Protein AF-A0A151QMS7-F1 (afdb_monomer_lite)

pLDDT: mean 81.74, std 13.32, range [47.75, 92.88]

Radius of gyration: 14.13 Å; chains: 1; bounding box: 33×24×38 Å

Structure (mmCIF, N/CA/C/O backbone):
data_AF-A0A151QMS7-F1
#
_entry.id   AF-A0A151QMS7-F1
#
loop_
_atom_site.group_PDB
_atom_site.id
_atom_site.type_symbol
_atom_site.label_atom_id
_atom_site.label_alt_id
_atom_site.label_comp_id
_atom_site.label_asym_id
_atom_site.label_entity_id
_atom_site.label_seq_id
_atom_site.pdbx_PDB_ins_code
_atom_site.Cartn_x
_atom_site.Cartn_y
_atom_site.Cartn_z
_atom_site.occupancy
_atom_site.B_iso_or_equiv
_atom_site.auth_seq_id
_atom_site.auth_comp_id
_atom_site.auth_asym_id
_atom_site.auth_atom_id
_atom_site.pdbx_PDB_model_num
ATOM 1 N N . MET A 1 1 ? 10.162 11.420 -24.945 1.00 47.75 1 MET A N 1
ATOM 2 C CA . MET A 1 1 ? 9.958 9.972 -25.177 1.00 47.75 1 MET A CA 1
ATOM 3 C C . MET A 1 1 ? 8.669 9.552 -24.483 1.00 47.75 1 MET A C 1
ATOM 5 O O . MET A 1 1 ? 8.610 9.663 -23.269 1.00 47.75 1 MET A O 1
ATOM 9 N N . ARG A 1 2 ? 7.620 9.154 -25.218 1.00 53.84 2 ARG A N 1
ATOM 10 C CA . ARG A 1 2 ? 6.414 8.554 -24.618 1.00 53.84 2 ARG A CA 1
ATOM 11 C C . ARG A 1 2 ? 6.601 7.042 -24.632 1.00 53.84 2 ARG A C 1
ATOM 13 O O . ARG A 1 2 ? 6.575 6.433 -25.699 1.00 53.84 2 ARG A O 1
ATOM 20 N N . THR A 1 3 ? 6.871 6.458 -23.472 1.00 54.16 3 THR A N 1
ATOM 21 C CA . THR A 1 3 ? 7.024 5.011 -23.295 1.00 54.16 3 THR A CA 1
ATOM 22 C C . THR A 1 3 ? 5.644 4.355 -23.326 1.00 54.16 3 THR A C 1
ATOM 24 O O . THR A 1 3 ? 5.093 4.016 -22.288 1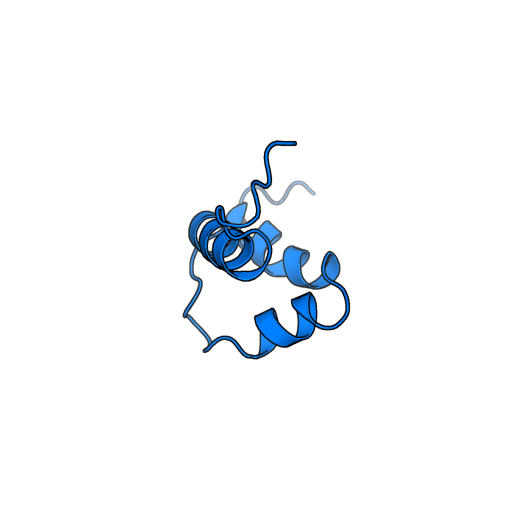.00 54.16 3 THR A O 1
ATOM 27 N N . HIS A 1 4 ? 5.077 4.180 -24.522 1.00 59.06 4 HIS A N 1
ATOM 28 C CA . HIS A 1 4 ? 3.779 3.523 -24.765 1.00 59.06 4 HIS A CA 1
ATOM 29 C C . HIS A 1 4 ? 3.756 2.014 -24.441 1.00 59.06 4 HIS A C 1
ATOM 31 O O . HIS A 1 4 ? 2.838 1.312 -24.845 1.00 59.06 4 HIS A O 1
ATOM 37 N N . ASN A 1 5 ? 4.765 1.497 -23.738 1.00 64.25 5 ASN A N 1
ATOM 38 C CA . ASN A 1 5 ? 4.981 0.060 -23.575 1.00 64.25 5 ASN A CA 1
ATOM 39 C C . ASN A 1 5 ? 5.059 -0.401 -22.118 1.00 64.25 5 ASN A C 1
ATOM 41 O O . ASN A 1 5 ? 5.308 -1.579 -21.875 1.00 64.25 5 ASN A O 1
ATOM 45 N N . VAL A 1 6 ? 4.880 0.506 -21.154 1.00 66.69 6 VAL A N 1
ATOM 46 C CA . VAL A 1 6 ? 4.787 0.130 -19.742 1.00 66.69 6 VAL A CA 1
ATOM 47 C C . VAL A 1 6 ? 3.310 0.125 -19.365 1.00 66.69 6 VAL A C 1
ATOM 49 O O . VAL A 1 6 ? 2.661 1.157 -19.541 1.00 66.69 6 VAL A O 1
ATOM 52 N N . PRO A 1 7 ? 2.771 -1.001 -18.860 1.00 78.94 7 PRO A N 1
ATOM 53 C CA . PRO A 1 7 ? 1.425 -1.033 -18.310 1.00 78.94 7 PRO A CA 1
ATOM 54 C C . PRO A 1 7 ? 1.287 0.070 -17.266 1.00 78.94 7 PRO A C 1
ATOM 56 O O . PRO A 1 7 ? 2.128 0.188 -16.374 1.00 78.94 7 PRO A O 1
ATOM 59 N N . GLU A 1 8 ? 0.246 0.885 -17.385 1.00 83.69 8 GLU A N 1
ATOM 60 C CA . GLU A 1 8 ? 0.002 2.010 -16.484 1.00 83.69 8 GLU A CA 1
ATOM 61 C C . GLU A 1 8 ? -0.013 1.558 -15.010 1.00 83.69 8 GLU A C 1
ATOM 63 O O . GLU A 1 8 ? 0.543 2.235 -14.144 1.00 83.69 8 GLU A O 1
ATOM 68 N N . ASP A 1 9 ? -0.513 0.351 -14.746 1.00 86.38 9 ASP A N 1
ATOM 69 C CA . ASP A 1 9 ? -0.460 -0.310 -13.442 1.00 86.38 9 ASP A CA 1
ATOM 70 C C . ASP A 1 9 ? 0.962 -0.430 -12.882 1.00 86.38 9 ASP A C 1
ATOM 72 O O . ASP A 1 9 ? 1.189 -0.139 -11.712 1.00 86.38 9 ASP A O 1
ATOM 76 N N . HIS A 1 10 ? 1.951 -0.802 -13.699 1.00 83.94 10 HIS A N 1
ATOM 77 C CA . HIS A 1 10 ? 3.343 -0.895 -13.248 1.00 83.94 10 HIS A CA 1
ATOM 78 C C . HIS A 1 10 ? 3.917 0.468 -12.861 1.00 83.94 10 HIS A C 1
ATOM 80 O O . HIS A 1 10 ? 4.730 0.549 -11.938 1.00 83.94 10 HIS A O 1
ATOM 86 N N . ILE A 1 11 ? 3.514 1.531 -13.562 1.00 89.19 11 ILE A N 1
ATOM 87 C CA . ILE A 1 11 ? 3.936 2.896 -13.239 1.00 89.19 11 ILE A CA 1
ATOM 88 C C . ILE A 1 11 ? 3.341 3.293 -11.888 1.00 89.19 11 ILE A C 1
ATOM 90 O O . ILE A 1 11 ? 4.078 3.710 -10.996 1.00 89.19 11 ILE A O 1
ATOM 94 N N . HIS A 1 12 ? 2.036 3.091 -11.707 1.00 89.44 12 HIS A N 1
ATOM 95 C CA . HIS A 1 12 ? 1.343 3.437 -10.472 1.00 89.44 12 HIS A CA 1
ATOM 96 C C . HIS A 1 12 ? 1.840 2.629 -9.271 1.00 89.44 12 HIS A C 1
ATOM 98 O O . HIS A 1 12 ? 2.159 3.215 -8.241 1.00 89.44 12 HIS A O 1
ATOM 104 N N . LEU A 1 13 ? 2.000 1.308 -9.407 1.00 88.88 13 LEU A N 1
ATOM 105 C CA . LEU A 1 13 ? 2.521 0.443 -8.344 1.00 88.88 13 LEU A CA 1
ATOM 106 C C . LEU A 1 13 ? 3.924 0.867 -7.888 1.00 88.88 13 LEU A C 1
ATOM 108 O O . LEU A 1 13 ? 4.215 0.835 -6.695 1.00 88.88 13 LEU A O 1
ATOM 112 N N . LYS A 1 14 ? 4.790 1.296 -8.816 1.00 87.94 14 LYS A N 1
ATOM 113 C CA . LYS A 1 14 ? 6.132 1.797 -8.479 1.00 87.94 14 LYS A CA 1
ATOM 114 C C . LYS A 1 14 ? 6.123 3.207 -7.900 1.00 87.94 14 LYS A C 1
ATOM 116 O O . LYS A 1 14 ? 6.977 3.509 -7.074 1.00 87.94 14 LYS A O 1
ATOM 121 N N . ALA A 1 15 ? 5.208 4.066 -8.340 1.00 90.88 15 ALA A N 1
ATOM 122 C CA . ALA A 1 15 ? 5.114 5.448 -7.877 1.00 90.88 15 ALA A CA 1
ATOM 123 C C . ALA A 1 15 ? 4.429 5.565 -6.504 1.00 90.88 15 ALA A C 1
ATOM 125 O O . ALA A 1 15 ? 4.764 6.443 -5.717 1.00 90.88 15 ALA A O 1
ATOM 126 N N . PHE A 1 16 ? 3.503 4.663 -6.187 1.00 90.62 16 PHE A N 1
ATOM 127 C CA . PHE A 1 16 ? 2.670 4.753 -4.990 1.00 90.62 16 PHE A CA 1
ATOM 128 C C . PHE A 1 16 ? 3.424 4.823 -3.653 1.00 90.62 16 PHE A C 1
ATOM 130 O O . PHE A 1 16 ? 3.054 5.668 -2.841 1.00 90.62 16 PHE A O 1
ATOM 137 N N . PRO A 1 17 ? 4.502 4.047 -3.404 1.00 89.69 17 PRO A N 1
ATOM 138 C CA . PRO A 1 17 ? 5.274 4.164 -2.164 1.00 89.69 17 PRO A CA 1
ATOM 139 C C . PRO A 1 17 ? 5.848 5.567 -1.916 1.00 89.69 17 PRO A C 1
ATOM 141 O O . PRO A 1 17 ? 6.148 5.904 -0.773 1.00 89.69 17 PRO A O 1
ATOM 144 N N . PHE A 1 18 ? 6.021 6.379 -2.967 1.00 89.12 18 PHE A N 1
ATOM 145 C CA . PHE A 1 18 ? 6.504 7.759 -2.863 1.00 89.12 18 PHE A CA 1
ATOM 146 C C . PHE A 1 18 ? 5.411 8.748 -2.441 1.00 89.12 18 PHE A C 1
ATOM 148 O O . PHE A 1 18 ? 5.733 9.842 -1.995 1.00 89.12 18 PHE A O 1
ATOM 155 N N . SER A 1 19 ? 4.136 8.376 -2.572 1.00 89.94 19 SER A N 1
ATOM 156 C CA . SER A 1 19 ? 2.989 9.169 -2.111 1.00 89.94 19 SER A CA 1
ATOM 157 C C . SER A 1 19 ? 2.582 8.860 -0.665 1.00 89.94 19 SER A C 1
ATOM 159 O O . SER A 1 19 ? 1.639 9.466 -0.167 1.00 89.94 19 SER A O 1
ATOM 161 N N . LEU A 1 20 ? 3.239 7.895 -0.013 1.00 91.38 20 LEU A N 1
ATOM 162 C CA . LEU A 1 20 ? 2.922 7.441 1.341 1.00 91.38 20 LEU A CA 1
ATOM 163 C C . LEU A 1 20 ? 3.912 7.990 2.372 1.00 91.38 20 LEU A C 1
ATOM 165 O O . LEU A 1 20 ? 5.111 8.085 2.108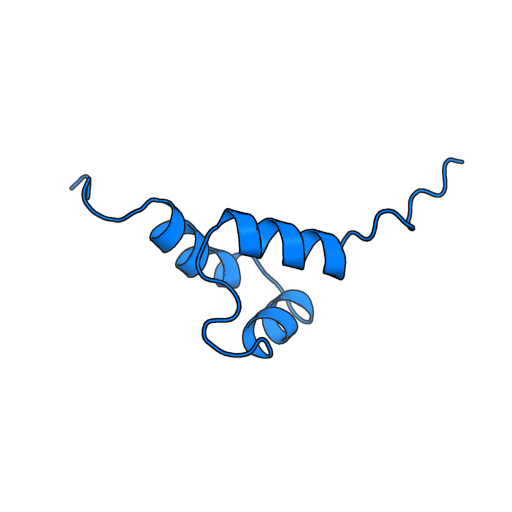 1.00 91.38 20 LEU A O 1
ATOM 169 N N . GLU A 1 21 ? 3.412 8.238 3.581 1.00 91.31 21 GLU A N 1
ATOM 170 C CA . GLU A 1 21 ? 4.194 8.683 4.740 1.00 91.31 21 GLU A CA 1
ATOM 171 C C . GLU A 1 21 ? 4.040 7.722 5.930 1.00 91.31 21 GLU A C 1
ATOM 173 O O . GLU A 1 21 ? 3.016 7.037 6.075 1.00 91.31 21 GLU A O 1
ATOM 178 N N . ASP A 1 22 ? 5.087 7.659 6.758 1.00 90.88 22 ASP A N 1
ATOM 179 C CA . ASP A 1 22 ? 5.167 6.919 8.025 1.00 90.88 22 ASP A CA 1
ATOM 180 C C . ASP A 1 22 ? 4.504 5.527 7.973 1.00 90.88 22 ASP A C 1
ATOM 182 O O . ASP A 1 22 ? 4.856 4.665 7.164 1.00 90.88 22 ASP A O 1
ATOM 186 N N . LEU A 1 23 ? 3.471 5.330 8.798 1.00 89.62 23 LEU A N 1
ATOM 187 C CA . LEU A 1 23 ? 2.761 4.071 9.003 1.00 89.62 23 LEU A CA 1
ATOM 188 C C . LEU A 1 23 ? 2.153 3.495 7.720 1.00 89.62 23 LEU A C 1
ATOM 190 O O . LEU A 1 23 ? 1.997 2.278 7.608 1.00 89.62 23 LEU A O 1
ATOM 194 N N . SER A 1 24 ? 1.780 4.350 6.764 1.00 90.44 24 SER A N 1
ATOM 195 C CA . SER A 1 24 ? 1.215 3.891 5.494 1.00 90.44 24 SER A CA 1
ATOM 196 C C . SER A 1 24 ? 2.279 3.293 4.583 1.00 90.44 24 SER A C 1
ATOM 198 O O . SER A 1 24 ? 2.050 2.257 3.952 1.00 90.44 24 SER A O 1
ATOM 200 N N . LYS A 1 25 ? 3.470 3.893 4.594 1.00 90.94 25 LYS A N 1
ATOM 201 C CA . LYS A 1 25 ? 4.634 3.426 3.855 1.00 90.94 25 LYS A CA 1
ATOM 202 C C . LYS A 1 25 ? 5.191 2.143 4.465 1.00 90.94 25 LYS A C 1
ATOM 204 O O . LYS A 1 25 ? 5.371 1.174 3.732 1.00 90.94 25 LYS A O 1
ATOM 209 N N . ASP A 1 26 ? 5.381 2.100 5.785 1.00 92.31 26 ASP A N 1
ATOM 210 C CA . ASP A 1 26 ? 5.809 0.889 6.496 1.00 92.31 26 ASP A CA 1
ATOM 211 C C . ASP A 1 26 ? 4.870 -0.284 6.213 1.00 92.31 26 ASP A C 1
ATOM 213 O O . ASP A 1 26 ? 5.316 -1.348 5.788 1.00 92.31 26 ASP A O 1
ATOM 217 N N . TRP A 1 27 ? 3.555 -0.086 6.363 1.00 92.88 27 TRP A N 1
ATOM 218 C CA . TRP A 1 27 ? 2.570 -1.129 6.071 1.00 92.88 27 TRP A CA 1
ATOM 219 C C . TRP A 1 27 ? 2.720 -1.700 4.659 1.00 92.88 27 TRP A C 1
ATOM 221 O O . TRP A 1 27 ? 2.653 -2.918 4.503 1.00 92.88 27 TRP A O 1
ATOM 231 N N . LEU A 1 28 ? 2.940 -0.847 3.653 1.00 91.25 28 LEU A N 1
ATOM 232 C CA . LEU A 1 28 ? 3.102 -1.294 2.272 1.00 91.25 28 LEU A CA 1
ATOM 233 C C . LEU A 1 28 ? 4.341 -2.192 2.114 1.00 91.25 28 LEU A C 1
ATOM 235 O O . LEU A 1 28 ? 4.269 -3.194 1.406 1.00 91.25 28 LEU A O 1
ATOM 239 N N . TYR A 1 29 ? 5.445 -1.875 2.799 1.00 89.19 29 TYR A N 1
ATOM 240 C CA . TYR A 1 29 ? 6.668 -2.692 2.798 1.00 89.19 29 TYR A CA 1
ATOM 241 C C . TYR A 1 29 ? 6.550 -3.990 3.608 1.00 89.19 29 TYR A C 1
ATOM 243 O O . TYR A 1 29 ? 7.256 -4.950 3.308 1.00 89.19 29 TYR A O 1
ATOM 251 N N . TYR A 1 30 ? 5.658 -4.050 4.600 1.00 90.31 30 TYR A N 1
ATOM 252 C CA . TYR A 1 30 ? 5.380 -5.269 5.371 1.00 90.31 30 TYR A CA 1
ATOM 253 C C . TYR A 1 30 ? 4.510 -6.292 4.627 1.00 90.31 30 TYR A C 1
ATOM 255 O O . TYR A 1 30 ? 4.380 -7.430 5.084 1.00 90.31 30 TYR A O 1
ATOM 263 N N . LEU A 1 31 ? 3.886 -5.921 3.506 1.00 89.06 31 LEU A N 1
ATOM 264 C CA . LEU A 1 31 ? 3.098 -6.862 2.713 1.00 89.06 31 LEU A CA 1
ATOM 265 C C . LEU A 1 31 ? 4.001 -7.920 2.074 1.00 89.06 31 LEU A C 1
ATOM 267 O O . LEU A 1 31 ? 5.099 -7.628 1.602 1.00 89.06 31 LEU A O 1
ATOM 271 N N . ALA A 1 32 ? 3.514 -9.162 2.019 1.00 87.44 32 ALA A N 1
ATOM 272 C CA . ALA A 1 32 ? 4.270 -10.227 1.381 1.00 87.44 32 ALA A CA 1
ATOM 273 C C . ALA A 1 32 ? 4.472 -9.904 -0.114 1.00 87.44 32 ALA A C 1
ATOM 275 O O . ALA A 1 32 ? 3.514 -9.497 -0.788 1.00 87.44 32 ALA A O 1
ATOM 276 N N . PRO A 1 33 ? 5.688 -10.089 -0.655 1.00 81.38 33 PRO A N 1
ATOM 277 C CA . PRO A 1 33 ? 5.962 -9.831 -2.062 1.00 81.38 33 PRO A CA 1
ATOM 278 C C . PRO A 1 33 ? 5.031 -10.670 -2.944 1.00 81.38 33 PRO A C 1
ATOM 280 O O . PRO A 1 33 ? 4.836 -11.859 -2.704 1.00 81.38 33 PRO A O 1
ATOM 283 N N . GLY A 1 34 ? 4.425 -10.039 -3.951 1.00 80.94 34 GLY A N 1
ATOM 284 C CA . GLY A 1 34 ? 3.443 -10.684 -4.829 1.00 80.94 34 GLY A CA 1
ATOM 285 C C . GLY A 1 34 ? 2.007 -10.721 -4.291 1.00 80.94 34 GLY A C 1
ATOM 286 O O . GLY A 1 34 ? 1.131 -11.200 -5.003 1.00 80.94 34 GLY A O 1
ATOM 287 N N . SER A 1 35 ? 1.735 -10.181 -3.093 1.00 83.94 35 SER A N 1
ATOM 288 C CA . SER A 1 35 ? 0.353 -10.048 -2.589 1.00 83.94 35 SER A CA 1
ATOM 289 C C . SER A 1 35 ? -0.492 -9.107 -3.446 1.00 83.94 35 SER A C 1
ATOM 291 O O . SER A 1 35 ? -1.684 -9.329 -3.597 1.00 83.94 35 SER A O 1
ATOM 293 N N . ILE A 1 36 ? 0.138 -8.072 -4.007 1.00 87.06 36 ILE A N 1
ATOM 294 C CA . ILE A 1 36 ? -0.486 -7.084 -4.885 1.00 87.06 36 ILE A CA 1
ATOM 295 C C . ILE A 1 36 ? 0.143 -7.225 -6.266 1.00 87.06 36 ILE A C 1
ATOM 297 O O . ILE A 1 36 ? 1.349 -7.034 -6.429 1.00 87.06 36 ILE A O 1
ATOM 301 N N . THR A 1 37 ? -0.679 -7.549 -7.260 1.00 85.38 37 THR A N 1
ATOM 302 C CA . THR A 1 37 ? -0.242 -7.765 -8.650 1.00 85.38 37 THR A CA 1
ATOM 303 C C . THR A 1 37 ? -0.836 -6.760 -9.635 1.00 85.38 37 THR A C 1
ATOM 305 O O . THR A 1 37 ? -0.346 -6.651 -10.756 1.00 85.38 37 THR A O 1
ATOM 308 N N . SER A 1 38 ? -1.849 -5.993 -9.223 1.00 89.62 38 SER A N 1
ATOM 309 C CA . SER A 1 38 ? -2.504 -4.969 -10.040 1.00 89.62 38 SER A CA 1
ATOM 310 C C . SER A 1 38 ? -2.738 -3.688 -9.246 1.00 89.62 38 SER A C 1
ATOM 312 O O . SER A 1 38 ? -2.773 -3.686 -8.011 1.00 89.62 38 SER A O 1
ATOM 314 N N . TRP A 1 39 ? -2.933 -2.584 -9.966 1.00 90.94 39 TRP A N 1
ATOM 315 C CA . TRP A 1 39 ? -3.263 -1.305 -9.343 1.00 90.94 39 TRP A CA 1
ATOM 316 C C . TRP A 1 39 ? -4.625 -1.330 -8.631 1.00 90.94 39 TRP A C 1
ATOM 318 O O . TRP A 1 39 ? -4.803 -0.680 -7.599 1.00 90.94 39 TRP A O 1
ATOM 328 N N . ASP A 1 40 ? -5.592 -2.095 -9.148 1.00 91.31 40 ASP A N 1
ATOM 329 C CA . ASP A 1 40 ? -6.905 -2.240 -8.508 1.00 91.31 40 ASP A CA 1
ATOM 330 C C . ASP A 1 40 ? -6.814 -2.923 -7.143 1.00 91.31 40 ASP A C 1
ATOM 332 O O . ASP A 1 40 ? -7.401 -2.444 -6.168 1.00 91.31 40 ASP A O 1
ATOM 336 N N . ASP A 1 41 ? -6.032 -4.002 -7.064 1.00 91.50 41 ASP A N 1
ATOM 337 C CA . ASP A 1 41 ? -5.858 -4.754 -5.828 1.00 91.50 41 ASP A CA 1
ATOM 338 C C . ASP A 1 41 ? -5.222 -3.880 -4.742 1.00 91.50 41 ASP A C 1
ATOM 340 O O . ASP A 1 41 ? -5.787 -3.754 -3.652 1.00 91.50 41 ASP A O 1
ATOM 344 N N . LEU A 1 42 ? -4.147 -3.157 -5.089 1.00 91.62 42 LEU A N 1
ATOM 345 C CA . LEU A 1 42 ? -3.495 -2.191 -4.203 1.00 91.62 42 LEU A CA 1
ATOM 346 C C . LEU A 1 42 ? -4.501 -1.188 -3.620 1.00 91.62 42 LEU A C 1
ATOM 348 O O . LEU A 1 42 ? -4.557 -1.008 -2.402 1.00 91.62 42 LEU A O 1
ATOM 352 N N . LYS A 1 43 ? -5.294 -0.527 -4.477 1.00 90.19 43 LYS A N 1
ATOM 353 C CA . LYS A 1 43 ? -6.283 0.471 -4.038 1.00 90.19 43 LYS A CA 1
ATOM 354 C C . LYS A 1 43 ? -7.268 -0.145 -3.053 1.00 90.19 43 LYS A C 1
ATOM 356 O O . LYS A 1 43 ? -7.555 0.451 -2.017 1.00 90.19 43 LYS A O 1
ATOM 361 N N . ARG A 1 44 ? -7.768 -1.347 -3.347 1.00 90.56 44 ARG A N 1
ATOM 362 C CA . ARG A 1 44 ? -8.730 -2.052 -2.494 1.00 90.56 44 ARG A CA 1
ATOM 363 C C . ARG A 1 44 ? -8.142 -2.371 -1.122 1.00 90.56 44 ARG A C 1
ATOM 365 O O . ARG A 1 44 ? -8.788 -2.087 -0.112 1.00 90.56 44 ARG A O 1
ATOM 372 N N . VAL A 1 45 ? -6.938 -2.943 -1.065 1.00 91.19 45 VAL A N 1
ATOM 373 C CA . VAL A 1 45 ? -6.307 -3.311 0.214 1.00 91.19 45 VAL A CA 1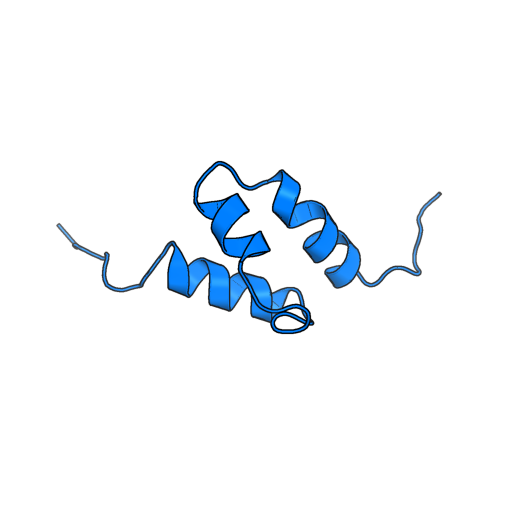
ATOM 374 C C . VAL A 1 45 ? -5.896 -2.081 1.021 1.00 91.19 45 VAL A C 1
ATOM 376 O O . VAL A 1 45 ? -6.093 -2.061 2.237 1.00 91.19 45 VAL A O 1
ATOM 379 N N . PHE A 1 46 ? -5.424 -1.026 0.353 1.00 90.81 46 PHE A N 1
ATOM 380 C CA . PHE A 1 46 ? -5.090 0.252 0.976 1.00 90.81 46 PHE A CA 1
ATOM 381 C C . PHE A 1 46 ? -6.326 0.917 1.589 1.00 90.81 46 PHE A C 1
ATOM 383 O O . PHE A 1 46 ? -6.331 1.230 2.780 1.00 90.81 46 PHE A O 1
ATOM 390 N N . LEU A 1 47 ? -7.410 1.065 0.820 1.00 89.62 47 LEU A N 1
ATOM 391 C CA . LEU A 1 47 ? -8.660 1.643 1.318 1.00 89.62 47 LEU A CA 1
ATOM 392 C C . LEU A 1 47 ? -9.241 0.811 2.462 1.00 89.62 47 LEU A C 1
ATOM 394 O O . LEU A 1 47 ? -9.633 1.364 3.482 1.00 89.62 47 LEU A O 1
ATOM 398 N N . LYS A 1 48 ? -9.221 -0.521 2.368 1.00 88.81 48 LYS A N 1
ATOM 399 C CA . LYS A 1 48 ? -9.686 -1.385 3.461 1.00 88.81 48 LYS A CA 1
ATOM 400 C C . LYS A 1 48 ? -8.873 -1.196 4.749 1.00 88.81 48 LYS A C 1
ATOM 402 O O . LYS A 1 48 ? -9.444 -1.265 5.836 1.00 88.81 48 LYS A O 1
ATOM 407 N N . LYS A 1 49 ? -7.558 -0.971 4.643 1.00 88.62 49 LYS A N 1
ATOM 408 C CA . LYS A 1 49 ? -6.660 -0.788 5.793 1.00 88.62 49 LYS A CA 1
ATOM 409 C C . LYS A 1 49 ? -6.767 0.610 6.411 1.00 88.62 49 LYS A C 1
ATOM 411 O O . LYS A 1 49 ? -6.865 0.717 7.632 1.00 88.62 49 LYS A O 1
ATOM 416 N N . PHE A 1 50 ? -6.730 1.660 5.590 1.00 87.06 50 PHE A N 1
ATOM 417 C CA . PHE A 1 50 ? -6.629 3.055 6.043 1.00 87.06 50 PHE A CA 1
ATOM 418 C C . PHE A 1 50 ? -7.939 3.832 5.989 1.00 87.06 50 PHE A C 1
ATOM 420 O O . PHE A 1 50 ? -8.027 4.887 6.603 1.00 87.06 50 PHE A O 1
ATOM 427 N N . PHE A 1 51 ? -8.964 3.326 5.312 1.00 84.44 51 PHE A N 1
ATOM 428 C CA . PHE A 1 51 ? -10.280 3.954 5.181 1.00 84.44 51 PHE A CA 1
ATOM 429 C C . PHE A 1 51 ? -11.401 2.915 5.366 1.00 84.44 51 PHE A C 1
ATOM 431 O O . PHE A 1 51 ? -12.239 2.739 4.480 1.00 84.44 51 PHE A O 1
ATOM 438 N N . PRO A 1 52 ? -11.435 2.187 6.501 1.00 79.94 52 PRO A N 1
ATOM 439 C CA . PRO A 1 52 ? -12.505 1.239 6.758 1.00 79.94 52 PRO A CA 1
ATOM 440 C C . PRO A 1 52 ? -13.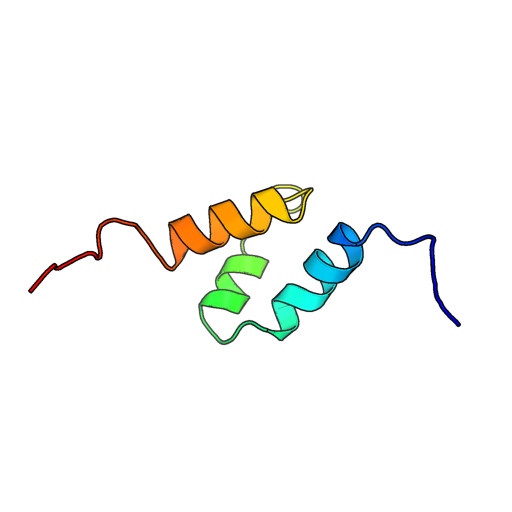854 1.969 6.764 1.00 79.94 52 PRO A C 1
ATOM 442 O O . PRO A 1 52 ? -14.008 3.000 7.423 1.00 79.94 52 PRO A O 1
ATOM 445 N N . ALA A 1 53 ? -14.840 1.397 6.067 1.00 67.50 53 ALA A N 1
ATOM 446 C CA . ALA A 1 53 ? -16.205 1.926 5.969 1.00 67.50 53 ALA A CA 1
ATOM 447 C C . ALA A 1 53 ? -16.872 2.151 7.343 1.00 67.50 53 ALA A C 1
ATOM 449 O O . ALA A 1 53 ? -17.795 2.944 7.475 1.00 67.50 53 ALA A O 1
ATOM 450 N N . SER A 1 54 ? -16.364 1.502 8.392 1.00 63.62 54 SER A N 1
ATOM 451 C CA . SER A 1 54 ? -16.824 1.633 9.776 1.00 63.62 54 SER A CA 1
ATOM 452 C C . SER A 1 54 ? -16.534 2.997 10.424 1.00 63.62 54 SER A C 1
ATOM 454 O O . SER A 1 54 ? -16.936 3.212 11.561 1.00 63.62 54 SER A O 1
ATOM 456 N N . ARG A 1 55 ? -15.839 3.919 9.737 1.00 57.00 55 ARG A N 1
ATOM 457 C CA . ARG A 1 55 ? -15.637 5.315 10.172 1.00 57.00 55 ARG A CA 1
ATOM 458 C C . ARG A 1 55 ? -16.601 6.303 9.512 1.00 57.00 55 A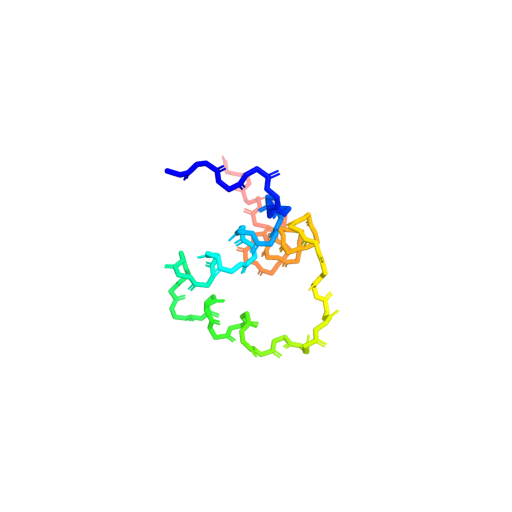RG A C 1
ATOM 460 O O . ARG A 1 55 ? -16.263 7.466 9.325 1.00 57.00 55 ARG A O 1
ATOM 467 N N . THR A 1 56 ? -17.810 5.869 9.177 1.00 53.38 56 THR A N 1
ATOM 468 C CA . THR A 1 56 ? -18.927 6.792 8.959 1.00 53.38 56 THR A CA 1
ATOM 469 C C . THR A 1 56 ? -19.656 6.987 10.285 1.00 53.38 56 THR A C 1
ATOM 471 O O . THR A 1 56 ? -20.698 6.386 10.528 1.00 53.38 56 THR A O 1
ATOM 474 N N . THR A 1 57 ? -19.112 7.838 11.157 1.00 52.91 57 THR A N 1
ATOM 475 C CA . THR A 1 57 ? -19.972 8.543 12.112 1.00 52.91 57 THR A CA 1
ATOM 476 C C . THR A 1 57 ? -20.671 9.619 11.293 1.00 52.91 57 THR A C 1
ATOM 478 O O . THR A 1 57 ? -20.121 10.695 11.074 1.00 52.91 57 THR A O 1
ATOM 481 N N . ALA A 1 58 ? -21.834 9.283 10.735 1.00 57.88 58 ALA A N 1
ATOM 482 C CA . ALA A 1 58 ? -22.784 10.302 10.324 1.00 57.88 58 ALA A CA 1
ATOM 483 C C . ALA A 1 58 ? -23.181 11.043 11.607 1.00 57.88 58 ALA A C 1
ATOM 485 O O . 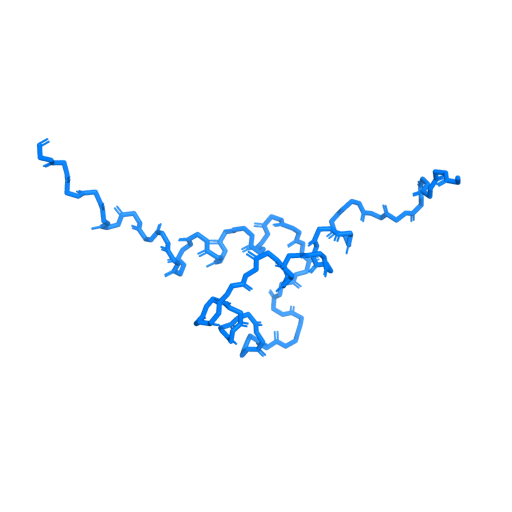ALA A 1 58 ? -23.768 10.436 12.504 1.00 57.88 58 ALA A O 1
ATOM 486 N N . ILE A 1 59 ? -22.752 12.297 11.723 1.00 54.16 59 ILE A N 1
ATOM 487 C CA . ILE A 1 59 ? -23.250 13.243 12.722 1.00 54.16 59 ILE A CA 1
ATOM 488 C C . ILE A 1 59 ? -24.188 14.190 11.987 1.00 54.16 59 ILE A C 1
ATOM 490 O O . ILE A 1 59 ? -23.789 14.630 10.882 1.00 54.16 59 ILE A O 1
#

Secondary structure (DSSP, 8-state):
---TTS-HHHHHHHHGGGG--HHHHHHHHHSPTTS--SHHHHHHHHHHHHS-GGG----

Sequence (59 aa):
MRTHNVPEDHIHLKAFPFSLEDLSKDWLYYLAPGSITSWDDLKRVFLKKFFPASRTTAI

Organism: Cajanus cajan (NCBI:txid3821)

InterPro domains:
  IPR005162 Retrotransposon-derived protein PEG10, N-terminal capsid-like domain [PF03732] (14-56)

Foldseek 3Di:
DPCPPDDVFVVCVVCVLVVDDDPLNVVVVPDDPPPDDGPVSVVVVSCCVPPPPVPPPPD